Protein AF-A0A836RYG6-F1 (afdb_monomer)

Foldseek 3Di:
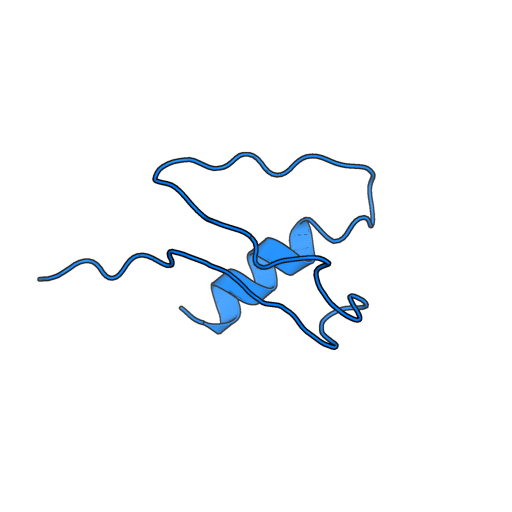DDDDDDQWAWDDPFPPDHTDPDIDGDDPDDDDDDDPPPCPVVVVVSVVVVD

Radius of gyration: 11.59 Å; Cα contacts (8 Å, |Δi|>4): 38; chains: 1; bounding box: 30×18×33 Å

Mean predicted aligned error: 4.01 Å

Structure (mmCIF, N/CA/C/O backbone):
data_AF-A0A836RYG6-F1
#
_entry.id   AF-A0A836RYG6-F1
#
loop_
_atom_site.group_PDB
_atom_site.id
_atom_site.type_symbol
_atom_site.label_atom_id
_atom_site.label_alt_id
_atom_site.label_comp_id
_atom_site.label_asym_id
_atom_site.label_entity_id
_atom_site.label_seq_id
_atom_site.pdbx_PDB_ins_code
_atom_site.Cartn_x
_atom_site.Cartn_y
_atom_site.Cartn_z
_atom_site.occupancy
_atom_site.B_iso_or_equiv
_atom_site.auth_seq_id
_atom_site.auth_comp_id
_atom_site.auth_asym_id
_atom_site.auth_atom_id
_atom_site.pdbx_PDB_model_num
ATOM 1 N N . MET A 1 1 ? -19.254 -5.637 18.294 1.00 45.03 1 MET A N 1
ATOM 2 C CA . MET A 1 1 ? -18.064 -6.056 17.523 1.00 45.03 1 MET A CA 1
ATOM 3 C C . MET A 1 1 ? -17.333 -4.798 17.089 1.00 45.03 1 MET A C 1
ATOM 5 O O . MET A 1 1 ? -17.959 -3.942 16.478 1.00 45.03 1 MET A O 1
ATOM 9 N N . SER A 1 2 ? -16.070 -4.618 17.470 1.00 58.62 2 SER A N 1
ATOM 10 C CA . SER A 1 2 ? -15.270 -3.468 17.038 1.00 58.62 2 SER A CA 1
ATOM 11 C C . SER A 1 2 ? -14.720 -3.729 15.635 1.00 58.62 2 SER A C 1
ATOM 13 O O . SER A 1 2 ? -13.900 -4.627 15.461 1.00 58.62 2 SER A O 1
ATOM 15 N N . ASN A 1 3 ? -15.149 -2.957 14.636 1.00 70.38 3 ASN A N 1
ATOM 16 C CA . ASN A 1 3 ? -14.527 -3.001 13.314 1.00 70.38 3 ASN A CA 1
ATOM 17 C C . ASN A 1 3 ? -13.102 -2.435 13.409 1.00 70.38 3 ASN A C 1
ATOM 19 O O . ASN A 1 3 ? -12.925 -1.250 13.700 1.00 70.38 3 ASN A O 1
ATOM 23 N N . ALA A 1 4 ? -12.093 -3.273 13.168 1.00 77.75 4 ALA A N 1
ATOM 24 C CA . ALA A 1 4 ? -10.716 -2.823 13.006 1.00 77.75 4 ALA A CA 1
ATOM 25 C C . ALA A 1 4 ? -10.542 -2.235 11.597 1.00 77.75 4 ALA A C 1
ATOM 27 O O . ALA A 1 4 ? -10.856 -2.881 10.599 1.00 77.75 4 ALA A O 1
ATOM 28 N N . TYR A 1 5 ? -10.054 -0.996 11.519 1.00 87.50 5 TYR A N 1
ATOM 29 C CA . TYR A 1 5 ? -9.757 -0.319 10.256 1.00 87.50 5 TYR A CA 1
ATOM 30 C C . TYR A 1 5 ? -8.255 -0.084 10.145 1.00 87.50 5 TYR A C 1
ATOM 32 O O . TYR A 1 5 ? -7.649 0.471 11.064 1.00 87.50 5 TYR A O 1
ATOM 40 N N . VAL A 1 6 ? -7.671 -0.430 8.998 1.00 92.50 6 VAL A N 1
ATOM 41 C CA . VAL A 1 6 ? -6.279 -0.091 8.679 1.00 92.50 6 VAL A CA 1
ATOM 42 C C . VAL A 1 6 ? -6.171 1.430 8.530 1.00 92.50 6 VAL A C 1
ATOM 44 O O . VAL A 1 6 ? -6.843 2.023 7.687 1.00 92.50 6 VAL A O 1
ATOM 47 N N . LYS A 1 7 ? -5.362 2.076 9.377 1.00 93.94 7 LYS A N 1
ATOM 48 C CA . LYS A 1 7 ? -5.147 3.535 9.350 1.00 93.94 7 LYS A CA 1
ATOM 49 C C . LYS A 1 7 ? -3.993 3.945 8.450 1.00 93.94 7 LYS A C 1
ATOM 51 O O . LYS A 1 7 ? -4.073 4.977 7.788 1.00 93.94 7 LYS A O 1
ATOM 56 N N . GLU A 1 8 ? -2.936 3.146 8.421 1.00 95.19 8 GLU A N 1
ATOM 57 C CA . GLU A 1 8 ? -1.740 3.398 7.628 1.00 95.19 8 GLU A CA 1
ATOM 58 C C . GLU A 1 8 ? -1.200 2.072 7.090 1.00 95.19 8 GLU A C 1
ATOM 60 O O . GLU A 1 8 ? -1.350 1.033 7.731 1.00 95.19 8 GLU A O 1
ATOM 65 N N . LEU A 1 9 ? -0.601 2.120 5.903 1.00 94.44 9 LEU A N 1
ATOM 66 C CA . LEU A 1 9 ? 0.039 0.987 5.248 1.00 94.44 9 LEU A CA 1
ATOM 67 C C . LEU A 1 9 ? 1.489 1.353 4.925 1.00 94.44 9 LEU A C 1
ATOM 69 O O . LEU A 1 9 ? 1.748 2.287 4.161 1.00 94.44 9 LEU A O 1
ATOM 73 N N . GLU A 1 10 ? 2.428 0.595 5.474 1.00 94.56 10 GLU A N 1
ATOM 74 C CA . GLU A 1 10 ? 3.840 0.648 5.110 1.00 94.56 10 GLU A CA 1
ATOM 75 C C . GLU A 1 10 ? 4.215 -0.641 4.379 1.00 94.56 10 GLU A C 1
ATOM 77 O O . GLU A 1 10 ? 3.839 -1.734 4.792 1.00 94.56 10 GLU A O 1
ATOM 82 N N . VAL A 1 11 ? 4.920 -0.497 3.257 1.00 93.25 11 VAL A N 1
ATOM 83 C CA . VAL A 1 11 ? 5.348 -1.615 2.415 1.00 93.25 11 VAL A CA 1
ATOM 84 C C . VAL A 1 11 ? 6.834 -1.467 2.133 1.00 93.25 11 VAL A C 1
ATOM 86 O O . VAL A 1 11 ? 7.290 -0.401 1.700 1.00 93.25 11 VAL A O 1
ATOM 89 N N . THR A 1 12 ? 7.572 -2.551 2.353 1.00 94.12 12 THR A N 1
ATOM 90 C CA . THR A 1 12 ? 9.006 -2.681 2.078 1.00 94.12 12 THR A CA 1
ATOM 91 C C . THR A 1 12 ? 9.285 -4.020 1.410 1.00 94.12 12 THR A C 1
ATOM 93 O O . THR A 1 12 ? 8.778 -5.034 1.877 1.00 94.12 12 THR A O 1
ATOM 96 N N . GLU A 1 13 ? 10.098 -4.010 0.354 1.00 95.00 13 GLU A N 1
ATOM 97 C CA . GLU A 1 13 ? 10.563 -5.190 -0.393 1.00 95.00 13 GLU A CA 1
ATOM 98 C C . GLU A 1 13 ? 9.436 -6.175 -0.772 1.00 95.00 13 GLU A C 1
ATOM 100 O O . GLU A 1 13 ? 9.514 -7.376 -0.522 1.00 95.00 13 GLU A O 1
ATOM 105 N N . PHE A 1 14 ? 8.361 -5.667 -1.386 1.00 94.12 14 PHE A N 1
ATOM 106 C CA . PHE A 1 14 ? 7.159 -6.447 -1.715 1.00 94.12 14 PHE A CA 1
ATOM 10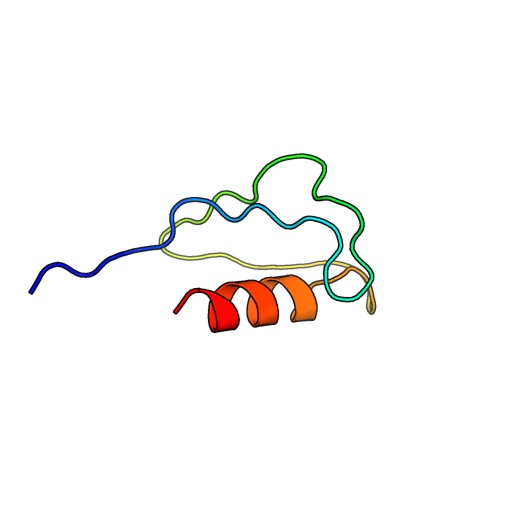7 C C . PHE A 1 14 ? 6.681 -6.177 -3.146 1.00 94.12 14 PHE A C 1
ATOM 109 O O . PHE A 1 14 ? 6.503 -5.022 -3.531 1.00 94.12 14 PHE A O 1
ATOM 116 N N . HIS A 1 15 ? 6.467 -7.236 -3.939 1.00 89.81 15 HIS A N 1
ATOM 117 C CA . HIS A 1 15 ? 5.961 -7.177 -5.326 1.00 89.81 15 HIS A CA 1
ATOM 118 C C . HIS A 1 15 ? 6.621 -6.080 -6.194 1.00 89.81 15 HIS A C 1
ATOM 120 O O . HIS A 1 15 ? 5.956 -5.318 -6.893 1.00 89.81 15 HIS A O 1
ATOM 126 N N . GLY A 1 16 ? 7.954 -5.971 -6.131 1.00 86.62 16 GLY A N 1
ATOM 127 C CA . GLY A 1 16 ? 8.732 -4.994 -6.908 1.00 86.62 16 GLY A CA 1
ATOM 128 C C . GLY A 1 16 ? 8.778 -3.578 -6.319 1.00 86.62 16 GLY A C 1
ATOM 129 O O . GLY A 1 16 ? 9.456 -2.707 -6.868 1.00 86.62 16 GLY A O 1
ATOM 130 N N . ILE A 1 17 ? 8.116 -3.331 -5.186 1.00 89.19 17 ILE A N 1
ATOM 131 C CA . ILE A 1 17 ? 8.228 -2.088 -4.421 1.00 89.19 17 ILE A CA 1
ATOM 132 C C . ILE A 1 17 ? 9.327 -2.245 -3.372 1.00 89.19 17 ILE A C 1
ATOM 134 O O . ILE A 1 17 ? 9.163 -2.984 -2.407 1.00 89.19 17 ILE A O 1
ATOM 138 N N . LYS A 1 18 ? 10.422 -1.486 -3.521 1.00 91.06 18 LYS A N 1
ATOM 139 C CA . LYS A 1 18 ? 11.499 -1.432 -2.515 1.00 91.06 18 LYS A CA 1
ATOM 140 C C . LYS A 1 18 ? 11.012 -0.844 -1.190 1.00 91.06 18 LYS A C 1
ATOM 142 O O . LYS A 1 18 ? 11.181 -1.437 -0.133 1.00 91.06 18 LYS A O 1
ATOM 147 N N . ARG A 1 19 ? 10.386 0.337 -1.240 1.00 92.81 19 ARG A N 1
ATOM 148 C CA . ARG A 1 19 ? 9.805 1.014 -0.072 1.00 92.81 19 ARG A CA 1
ATOM 149 C C . ARG A 1 19 ? 8.858 2.137 -0.499 1.00 92.81 19 ARG A C 1
ATOM 151 O O . ARG A 1 19 ? 9.143 2.851 -1.464 1.00 92.81 19 ARG A O 1
ATOM 158 N N . PHE A 1 20 ? 7.772 2.359 0.242 1.00 91.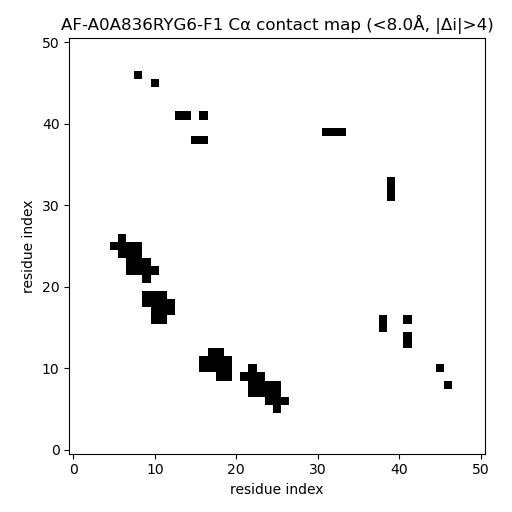44 20 PHE A N 1
ATOM 159 C CA . PHE A 1 20 ? 7.011 3.610 0.129 1.00 91.44 20 PHE A CA 1
ATOM 160 C C . PHE A 1 20 ? 7.799 4.797 0.692 1.00 91.44 20 PHE A C 1
ATOM 162 O O . PHE A 1 20 ? 8.302 4.742 1.806 1.00 91.44 20 PHE A O 1
ATOM 169 N N . LYS A 1 21 ? 7.841 5.928 -0.027 1.00 91.75 21 LYS A N 1
ATOM 170 C CA . LYS A 1 21 ? 8.521 7.152 0.458 1.00 91.75 21 LYS A CA 1
ATOM 171 C C . LYS A 1 21 ? 8.030 7.619 1.838 1.00 91.75 21 LYS A C 1
ATOM 173 O O . LYS A 1 21 ? 8.766 8.283 2.555 1.00 91.75 21 LYS A O 1
ATOM 178 N N . LYS A 1 22 ? 6.773 7.322 2.160 1.00 94.38 22 LYS A N 1
ATOM 179 C CA . LYS A 1 22 ? 6.117 7.536 3.451 1.00 94.38 22 LYS A CA 1
ATOM 180 C C . LYS A 1 22 ? 4.959 6.539 3.577 1.00 94.38 22 LYS A C 1
ATOM 182 O O . LYS A 1 22 ? 4.436 6.146 2.529 1.00 94.38 22 LYS A O 1
ATOM 187 N N . PRO A 1 23 ? 4.519 6.180 4.793 1.00 94.62 23 PRO A N 1
ATOM 188 C CA . PRO A 1 23 ? 3.340 5.341 4.970 1.00 94.62 23 PRO A CA 1
ATOM 189 C C . PRO A 1 23 ? 2.123 5.906 4.227 1.00 94.62 23 PRO A C 1
ATOM 191 O O . PRO A 1 23 ? 1.873 7.120 4.221 1.00 94.62 23 PRO A O 1
ATOM 194 N N . LEU A 1 24 ? 1.367 5.024 3.576 1.00 94.25 24 LEU A N 1
ATOM 195 C CA . LEU A 1 24 ? 0.129 5.379 2.899 1.00 94.25 24 LEU A CA 1
ATOM 196 C C . LEU A 1 24 ? -0.981 5.496 3.944 1.00 94.25 24 LEU A C 1
ATOM 198 O O . LEU A 1 24 ? -1.452 4.494 4.473 1.00 94.25 24 LEU A O 1
ATOM 202 N N . LYS A 1 25 ? -1.403 6.727 4.243 1.00 95.62 25 LYS A N 1
ATOM 203 C CA . LYS A 1 25 ? -2.518 6.975 5.164 1.00 95.62 25 LYS A CA 1
ATOM 204 C C . LYS A 1 25 ? -3.847 6.648 4.490 1.00 95.62 25 LYS A C 1
ATOM 206 O O . LYS A 1 25 ? -4.133 7.178 3.416 1.00 95.62 25 LYS A O 1
ATOM 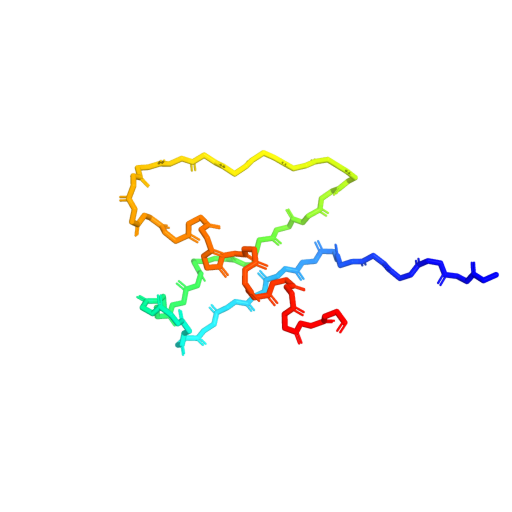211 N N . LEU A 1 26 ? -4.667 5.840 5.151 1.00 94.81 26 LEU A N 1
ATOM 212 C CA . LEU A 1 26 ? -5.988 5.434 4.686 1.00 94.81 26 LEU A CA 1
ATOM 213 C C . LEU A 1 26 ? -7.087 6.139 5.485 1.00 94.81 26 LEU A C 1
ATOM 215 O O . LEU A 1 26 ? -7.016 6.306 6.704 1.00 94.81 26 LEU A O 1
ATOM 219 N N . ARG A 1 27 ? -8.127 6.568 4.774 1.00 93.56 27 ARG A N 1
ATOM 220 C CA . ARG A 1 27 ? -9.355 7.157 5.327 1.00 93.56 27 ARG A CA 1
ATOM 221 C C . ARG A 1 27 ? -10.550 6.244 5.042 1.00 93.56 27 ARG A C 1
ATOM 223 O O . ARG A 1 27 ? -10.376 5.148 4.521 1.00 93.56 27 ARG A O 1
ATOM 230 N N . GLY A 1 28 ? -11.764 6.694 5.366 1.00 92.00 28 GLY A N 1
ATOM 231 C CA . GLY A 1 28 ? -12.988 5.933 5.076 1.00 92.00 28 GLY A CA 1
ATOM 232 C C . GLY A 1 28 ? -13.199 5.643 3.583 1.00 92.00 28 GLY A C 1
ATOM 233 O O . GLY A 1 28 ? -13.787 4.626 3.240 1.00 92.00 28 GLY A O 1
ATOM 234 N N . PHE A 1 29 ? -12.666 6.496 2.702 1.00 94.00 29 PHE A N 1
ATOM 235 C CA . PHE A 1 29 ? -12.677 6.313 1.252 1.00 94.00 29 PHE A CA 1
ATOM 236 C C . PHE A 1 29 ? -11.335 6.758 0.664 1.00 94.00 29 PHE A C 1
ATOM 238 O O . PHE A 1 29 ? -10.824 7.820 1.027 1.00 94.00 29 PHE A O 1
ATOM 245 N N . ASN A 1 30 ? -10.753 5.947 -0.222 1.00 94.00 30 ASN A N 1
ATOM 246 C CA . ASN A 1 30 ? -9.439 6.193 -0.817 1.00 94.00 30 ASN A CA 1
ATOM 247 C C . ASN A 1 30 ? -9.493 5.874 -2.312 1.00 94.00 30 ASN A C 1
ATOM 249 O O . ASN A 1 30 ? -10.024 4.836 -2.701 1.00 94.00 30 ASN A O 1
ATOM 253 N N . VAL A 1 31 ? -8.902 6.737 -3.139 1.00 96.06 31 VAL A N 1
ATOM 254 C CA . VAL A 1 31 ? -8.760 6.516 -4.583 1.00 96.06 31 VAL A CA 1
ATOM 255 C C . VAL A 1 31 ? -7.275 6.405 -4.904 1.00 96.06 31 VAL A C 1
ATOM 257 O O . VAL A 1 31 ? -6.505 7.317 -4.605 1.00 96.06 31 VAL A O 1
ATOM 260 N N . ILE A 1 32 ? -6.865 5.287 -5.503 1.00 94.50 32 ILE A N 1
ATOM 261 C CA . ILE A 1 32 ? -5.470 5.026 -5.874 1.00 94.50 32 ILE A CA 1
ATOM 262 C C . ILE A 1 32 ? -5.318 5.250 -7.382 1.00 94.50 32 ILE A C 1
ATOM 264 O O . ILE A 1 32 ? -5.846 4.485 -8.187 1.00 94.50 32 ILE A O 1
ATOM 268 N N . ILE A 1 33 ? -4.572 6.286 -7.769 1.00 95.38 33 ILE A N 1
ATOM 269 C CA . ILE A 1 33 ? -4.327 6.66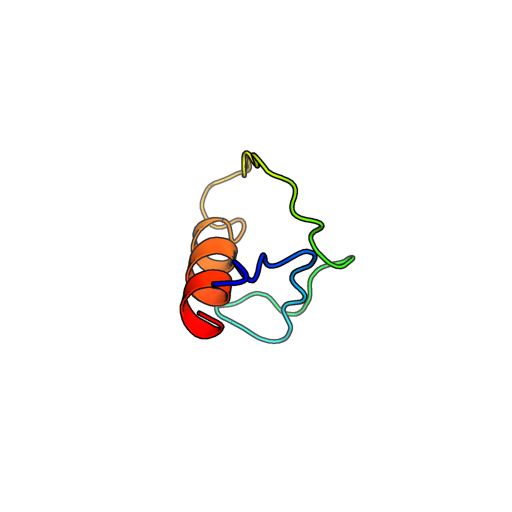7 -9.170 1.00 95.38 33 ILE A CA 1
ATOM 270 C C . ILE A 1 33 ? -2.836 6.621 -9.517 1.00 95.38 33 ILE A C 1
ATOM 272 O O . ILE A 1 33 ? -1.976 6.703 -8.645 1.00 95.38 33 ILE A O 1
ATOM 276 N N . GLY A 1 34 ? -2.520 6.488 -10.807 1.00 94.25 34 GLY A N 1
ATOM 277 C CA . GLY A 1 34 ? -1.145 6.471 -11.315 1.00 94.25 34 GLY A CA 1
ATOM 278 C C . GLY A 1 34 ? -0.995 5.641 -12.589 1.00 94.25 34 GLY A C 1
ATOM 279 O O . GLY A 1 34 ? -1.927 4.944 -12.998 1.00 94.25 34 GLY A O 1
ATOM 280 N N . ARG A 1 35 ? 0.192 5.673 -13.205 1.00 95.69 35 ARG A N 1
ATOM 281 C CA . ARG A 1 35 ? 0.507 4.892 -14.418 1.00 95.69 35 ARG A CA 1
ATOM 282 C C . ARG A 1 35 ? 0.375 3.382 -14.175 1.00 95.69 35 ARG A C 1
ATOM 284 O O . ARG A 1 35 ? 0.420 2.907 -13.036 1.00 95.69 35 ARG A O 1
ATOM 291 N N . ASN A 1 36 ? 0.191 2.607 -15.240 1.00 94.44 36 ASN A N 1
ATOM 292 C CA . ASN A 1 36 ? 0.237 1.145 -15.154 1.00 94.44 36 ASN A CA 1
ATOM 293 C C . ASN A 1 36 ? 1.620 0.688 -14.672 1.00 94.44 36 ASN A C 1
ATOM 295 O O . ASN A 1 36 ? 2.622 1.323 -14.989 1.00 94.44 36 ASN A O 1
ATOM 299 N N . GLY A 1 37 ? 1.653 -0.348 -13.830 1.00 90.62 37 GLY A N 1
ATOM 300 C CA . GLY A 1 37 ? 2.884 -0.811 -13.179 1.00 90.62 37 GLY A CA 1
ATOM 301 C C . GLY A 1 37 ? 3.376 0.050 -12.006 1.00 90.62 37 GLY A C 1
ATOM 302 O O . GLY A 1 37 ? 4.348 -0.317 -11.365 1.00 90.62 37 GLY A O 1
ATOM 303 N N . ALA A 1 38 ? 2.703 1.154 -11.654 1.00 90.88 38 ALA A N 1
ATOM 304 C CA . ALA A 1 38 ? 3.122 2.017 -10.539 1.00 90.88 38 ALA A CA 1
ATOM 305 C C . ALA A 1 38 ? 2.869 1.433 -9.127 1.00 90.88 38 ALA A C 1
ATOM 307 O O . ALA A 1 38 ? 3.000 2.159 -8.146 1.00 90.88 38 ALA A O 1
ATOM 308 N N . GLY A 1 39 ? 2.462 0.161 -9.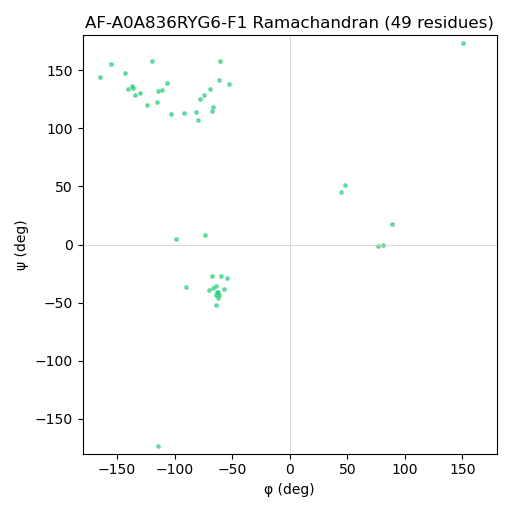010 1.00 91.19 39 GLY A N 1
ATOM 309 C CA . GLY A 1 39 ? 2.228 -0.498 -7.716 1.00 91.19 39 GLY A CA 1
ATOM 310 C C . GLY A 1 39 ? 0.813 -0.361 -7.140 1.00 91.19 39 GLY A C 1
ATOM 311 O O . GLY A 1 39 ? 0.607 -0.597 -5.955 1.00 91.19 39 GLY A O 1
ATOM 312 N N . LYS A 1 40 ? -0.186 0.013 -7.954 1.00 94.81 40 LYS A N 1
ATOM 313 C CA . LYS A 1 40 ? -1.585 0.127 -7.493 1.00 94.81 40 LYS A CA 1
ATOM 314 C C . LYS A 1 40 ? -2.148 -1.218 -7.013 1.00 94.81 40 LYS A C 1
ATOM 316 O O . LYS A 1 40 ? -2.724 -1.272 -5.935 1.00 94.81 40 LYS A O 1
ATOM 321 N N . SER A 1 41 ? -1.938 -2.290 -7.785 1.00 95.50 41 SER A N 1
ATOM 322 C CA . SER A 1 41 ? -2.326 -3.650 -7.383 1.00 95.50 41 SER A CA 1
ATOM 323 C C . SER A 1 41 ? -1.573 -4.092 -6.133 1.00 95.50 41 SER A C 1
ATOM 325 O O . SER A 1 41 ? -2.194 -4.576 -5.199 1.00 95.50 41 SER A O 1
ATOM 327 N N . THR A 1 42 ? -0.277 -3.783 -6.046 1.00 94.94 42 THR A N 1
ATOM 328 C CA . THR A 1 42 ? 0.555 -4.083 -4.876 1.00 94.94 42 THR A CA 1
ATOM 329 C C . THR A 1 42 ? 0.015 -3.484 -3.577 1.00 94.94 42 THR A C 1
ATOM 331 O O . THR A 1 42 ? 0.075 -4.130 -2.536 1.00 94.94 42 THR A O 1
ATOM 334 N N . VAL A 1 43 ? -0.543 -2.266 -3.609 1.00 94.06 43 VAL A N 1
ATOM 335 C CA . VAL A 1 43 ? -1.210 -1.673 -2.434 1.00 94.06 43 VAL A CA 1
ATOM 336 C C . VAL A 1 43 ? -2.406 -2.524 -1.997 1.00 94.06 43 VAL A C 1
ATOM 338 O O . VAL A 1 43 ? -2.583 -2.761 -0.805 1.00 94.06 43 VAL A O 1
ATOM 341 N N . LEU A 1 44 ? -3.221 -2.991 -2.945 1.00 94.25 44 LEU A N 1
ATOM 342 C CA . LEU A 1 44 ? -4.391 -3.826 -2.655 1.00 94.25 44 LEU A CA 1
ATOM 343 C C . LEU A 1 44 ? -3.989 -5.229 -2.175 1.00 94.25 44 LEU A C 1
ATOM 345 O O . LEU A 1 44 ? -4.590 -5.744 -1.238 1.00 94.25 44 LEU A O 1
ATOM 349 N N . GLU A 1 45 ? -2.949 -5.817 -2.762 1.00 95.06 45 GLU A N 1
ATOM 350 C CA . GLU A 1 45 ? -2.373 -7.106 -2.357 1.00 95.06 45 GLU A CA 1
ATOM 351 C C . GLU A 1 45 ? -1.786 -7.044 -0.942 1.00 95.06 45 GLU A C 1
ATOM 353 O O . GLU A 1 45 ? -2.036 -7.929 -0.127 1.00 95.06 45 GLU A O 1
ATOM 358 N N . ALA A 1 46 ? -1.065 -5.970 -0.608 1.00 94.44 46 ALA A N 1
ATOM 359 C CA . ALA A 1 46 ? -0.543 -5.761 0.740 1.00 94.44 46 ALA A CA 1
ATOM 360 C C . ALA A 1 46 ? -1.676 -5.623 1.770 1.00 94.44 46 ALA A C 1
ATOM 362 O O . ALA A 1 46 ? -1.597 -6.204 2.849 1.00 94.44 46 ALA A O 1
ATOM 363 N N . LEU A 1 47 ? -2.756 -4.907 1.427 1.00 93.12 47 LEU A N 1
ATOM 364 C CA . LEU A 1 47 ? -3.948 -4.807 2.279 1.00 93.12 47 LEU A CA 1
ATOM 365 C C . LEU A 1 47 ? -4.654 -6.151 2.467 1.00 93.12 47 LEU 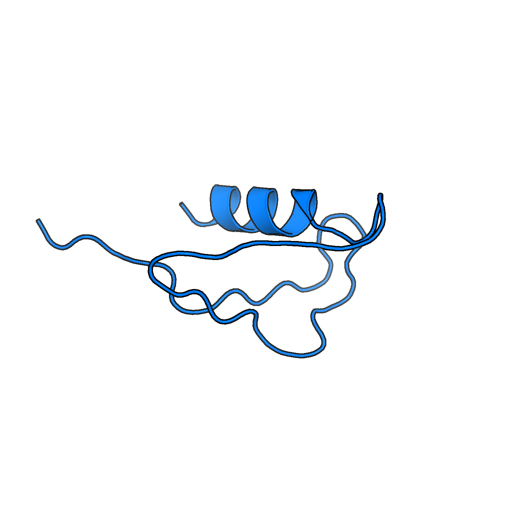A C 1
ATOM 367 O O . LEU A 1 47 ? -5.178 -6.408 3.547 1.00 93.12 47 LEU A O 1
ATOM 371 N N . TYR A 1 48 ? -4.672 -6.994 1.436 1.00 92.75 48 TYR A N 1
ATOM 372 C CA . TYR A 1 48 ? -5.226 -8.342 1.520 1.00 92.75 48 TYR A CA 1
ATOM 373 C C . TYR A 1 48 ? -4.408 -9.241 2.456 1.00 92.75 48 TYR A C 1
ATOM 375 O O . TYR A 1 48 ? -4.987 -10.014 3.209 1.00 92.75 48 TYR A O 1
ATOM 383 N N . MET A 1 49 ? -3.078 -9.109 2.457 1.00 90.69 49 MET A N 1
ATOM 384 C CA . 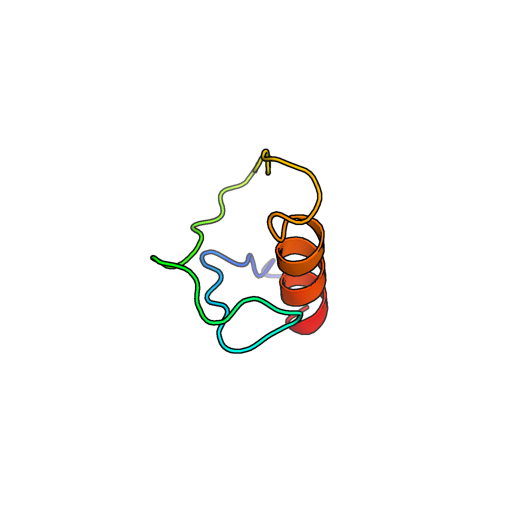MET A 1 49 ? -2.186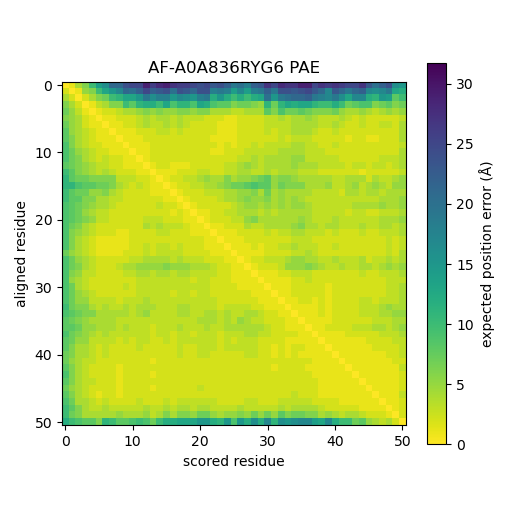 -9.940 3.277 1.00 90.69 49 MET A CA 1
ATOM 385 C C . MET A 1 49 ? -2.314 -9.688 4.787 1.00 90.69 49 MET A C 1
ATOM 387 O O . MET A 1 49 ? -2.019 -10.574 5.582 1.00 90.69 49 MET A O 1
ATOM 391 N N . ILE A 1 50 ? -2.722 -8.480 5.185 1.00 85.56 50 ILE A N 1
ATOM 392 C CA . ILE A 1 50 ? -2.865 -8.079 6.596 1.00 85.56 50 ILE A CA 1
ATOM 393 C C . ILE A 1 50 ? -4.309 -8.165 7.108 1.00 85.56 50 ILE A C 1
ATOM 395 O O . ILE A 1 50 ? -4.590 -7.698 8.215 1.00 85.56 50 ILE A O 1
ATOM 399 N N . ARG A 1 51 ? -5.227 -8.677 6.281 1.00 65.25 51 ARG A N 1
ATOM 400 C CA . ARG A 1 51 ? -6.637 -8.848 6.628 1.00 65.25 51 ARG A CA 1
ATOM 401 C C . ARG A 1 51 ? -6.889 -10.165 7.353 1.00 65.25 51 ARG A C 1
ATOM 403 O O . ARG A 1 51 ? -6.228 -11.166 7.016 1.00 65.25 51 ARG A O 1
#

pLDDT: mean 90.19, std 9.76, range [45.03, 96.06]

Sequence (51 aa):
MSNAYVKELEVTEFHGIKRFKKPLKLRGFNVIIGRNGAGKSTVLEALYMIR

Solvent-accessible surface area (backbone atoms only — not comparable to full-atom values): 3591 Å² total; per-residue (Å²): 134,84,84,85,74,78,52,62,49,78,56,63,72,48,92,90,40,66,59,57,98,56,67,48,76,48,65,100,72,82,85,90,82,76,64,88,89,71,47,67,65,50,56,54,52,55,55,56,72,78,103

Secondary structure (DSSP, 8-state):
-------EE--EEETTEEE-SS-EE--SS-----STTSSHHHHHHHHHHT-